Protein AF-A0A537B4H9-F1 (afdb_monomer_lite)

Sequence (78 aa):
MNLTTEHLADILIGVARAQNAVIDAMERSSPGFRNTHALPLITLAANMRAGDPRMIDLSARILMRLQGRVALDNAAVK

Foldseek 3Di:
DDADPLNLLVVLLVLLVVVLVVQVVVCVVPPPCCVPPVVVVLCVLLPVVDPDGDSSNQSSVSNVCVVVVNDDDSVVSD

Structure (mmCIF, N/CA/C/O backbone):
data_AF-A0A537B4H9-F1
#
_entry.id   AF-A0A537B4H9-F1
#
loop_
_atom_site.group_PDB
_atom_site.id
_atom_site.type_symbol
_atom_site.label_atom_id
_atom_site.label_alt_id
_atom_site.label_comp_id
_atom_site.label_asym_id
_atom_site.label_entity_id
_atom_site.label_seq_id
_atom_site.pdbx_PDB_ins_code
_atom_site.Cartn_x
_atom_site.Cartn_y
_atom_site.Cartn_z
_atom_site.occupancy
_atom_site.B_iso_or_equiv
_atom_site.auth_seq_id
_atom_site.auth_comp_id
_atom_site.auth_asym_id
_atom_site.auth_atom_id
_atom_site.pdbx_PDB_model_num
ATOM 1 N N . MET A 1 1 ? -22.770 10.652 9.991 1.00 63.91 1 MET A N 1
ATOM 2 C CA . MET A 1 1 ? -22.222 9.319 9.659 1.00 63.91 1 MET A CA 1
ATOM 3 C C . MET A 1 1 ? -21.343 8.888 10.819 1.00 63.91 1 MET A C 1
ATOM 5 O O . MET A 1 1 ? -20.492 9.680 11.199 1.00 63.91 1 MET A O 1
ATOM 9 N N . ASN A 1 2 ? -21.587 7.719 11.418 1.00 83.38 2 ASN A N 1
ATOM 10 C CA . ASN A 1 2 ? -20.782 7.211 12.533 1.00 83.38 2 ASN A CA 1
ATOM 11 C C . ASN A 1 2 ? -19.859 6.108 11.989 1.00 83.38 2 ASN A C 1
ATOM 13 O O . ASN A 1 2 ? -20.350 5.086 11.513 1.00 83.38 2 ASN A O 1
ATOM 17 N N . LEU A 1 3 ? -18.548 6.352 11.961 1.00 84.88 3 LEU A N 1
ATOM 18 C CA . LEU A 1 3 ? -17.552 5.389 11.476 1.00 84.88 3 LEU A CA 1
ATOM 19 C C . LEU A 1 3 ? -17.203 4.415 12.604 1.00 84.88 3 LEU A C 1
ATOM 21 O O . LEU A 1 3 ? -16.801 4.850 13.681 1.00 84.88 3 LEU A O 1
ATOM 25 N N . THR A 1 4 ? -17.353 3.113 12.355 1.00 92.00 4 THR A N 1
ATOM 26 C CA . THR A 1 4 ? -16.871 2.070 13.270 1.00 92.00 4 THR A CA 1
ATOM 27 C C . THR A 1 4 ? -15.405 1.758 12.977 1.00 92.00 4 THR A C 1
ATOM 29 O O . THR A 1 4 ? -14.870 2.146 11.932 1.00 92.00 4 THR A O 1
ATOM 32 N N . THR A 1 5 ? -14.746 1.043 13.886 1.00 88.19 5 THR A N 1
ATOM 33 C CA . THR A 1 5 ? -13.364 0.596 13.689 1.00 88.19 5 THR A CA 1
ATOM 34 C C . THR A 1 5 ? -13.240 -0.345 12.488 1.00 88.19 5 THR A C 1
ATOM 36 O O . THR A 1 5 ? -12.257 -0.250 11.758 1.00 88.19 5 THR A O 1
ATOM 39 N N . GLU A 1 6 ? -14.247 -1.185 12.219 1.00 88.62 6 GLU A N 1
ATOM 40 C CA . GLU A 1 6 ? -14.279 -2.039 11.024 1.00 88.62 6 GLU A CA 1
ATOM 41 C C . GLU A 1 6 ? -14.351 -1.203 9.742 1.00 88.62 6 GLU A C 1
ATOM 43 O O . GLU A 1 6 ? -13.538 -1.392 8.841 1.00 88.62 6 GLU A O 1
ATOM 48 N N . HIS A 1 7 ? -15.250 -0.213 9.684 1.00 92.00 7 HIS A N 1
ATOM 49 C CA . HIS A 1 7 ? -15.348 0.667 8.517 1.00 92.00 7 HIS A CA 1
ATOM 50 C C . HIS A 1 7 ? -14.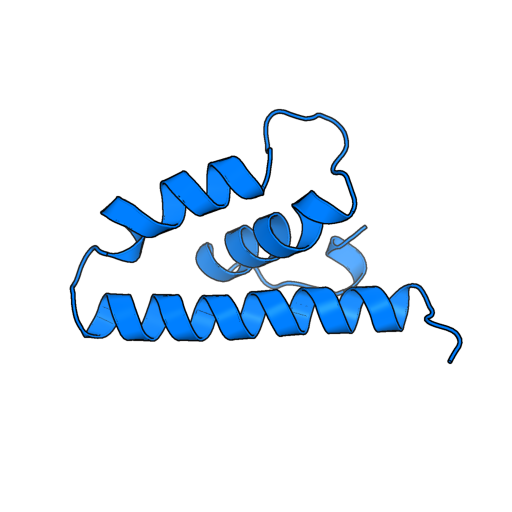058 1.465 8.287 1.00 92.00 7 HIS A C 1
ATOM 52 O O . HIS A 1 7 ? -13.660 1.684 7.143 1.00 92.00 7 HIS A O 1
ATOM 58 N N . LEU A 1 8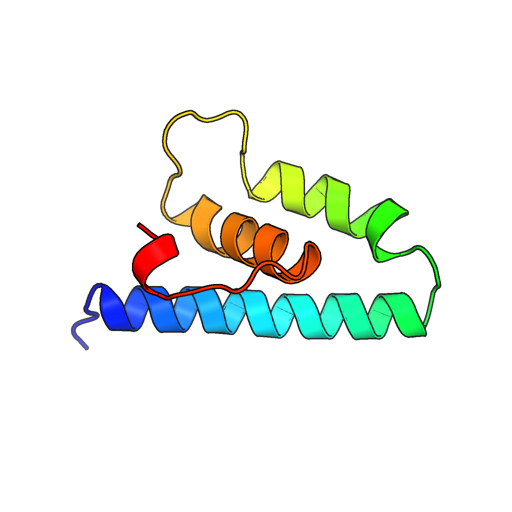 ? -13.383 1.893 9.357 1.00 90.56 8 LEU A N 1
ATOM 59 C CA . LEU A 1 8 ? -12.085 2.552 9.243 1.00 90.56 8 LEU A CA 1
ATOM 60 C C . LEU A 1 8 ? -11.018 1.600 8.682 1.00 90.56 8 LEU A C 1
ATOM 62 O O . LEU A 1 8 ? -10.259 2.001 7.799 1.00 90.56 8 LEU A O 1
ATOM 66 N N . ALA A 1 9 ? -10.970 0.353 9.155 1.00 89.19 9 ALA A N 1
ATOM 67 C CA . ALA A 1 9 ? -10.040 -0.651 8.648 1.00 89.19 9 ALA A CA 1
ATOM 68 C C . ALA A 1 9 ? -10.267 -0.921 7.152 1.00 89.19 9 ALA A C 1
ATOM 70 O O . ALA A 1 9 ? -9.313 -0.858 6.375 1.00 89.19 9 ALA A O 1
ATOM 71 N N . ASP A 1 10 ? -11.519 -1.108 6.729 1.00 92.25 10 ASP A N 1
ATOM 72 C CA . ASP A 1 10 ? -11.875 -1.324 5.323 1.00 92.25 10 ASP A CA 1
ATOM 73 C C . ASP A 1 10 ? -11.448 -0.148 4.434 1.00 92.25 10 ASP A C 1
ATOM 75 O O . ASP A 1 10 ? -10.897 -0.349 3.348 1.00 92.25 10 ASP A O 1
ATOM 79 N N . ILE A 1 11 ? -11.633 1.091 4.905 1.00 94.00 11 ILE A N 1
ATOM 80 C CA . ILE A 1 11 ? -11.190 2.294 4.188 1.00 94.00 11 ILE A CA 1
ATOM 81 C C . ILE A 1 11 ? -9.662 2.318 4.061 1.00 94.00 11 ILE A C 1
ATOM 83 O O . ILE A 1 11 ? -9.143 2.536 2.964 1.00 94.00 11 ILE A O 1
ATOM 87 N N . LEU A 1 12 ? -8.927 2.077 5.151 1.00 93.19 12 LEU A N 1
ATOM 88 C CA . LEU A 1 12 ? -7.460 2.084 5.142 1.00 93.19 12 LEU A CA 1
ATOM 89 C C . LEU A 1 12 ? -6.894 0.988 4.226 1.00 93.19 12 LEU A C 1
ATOM 91 O O . LEU A 1 12 ? -5.942 1.237 3.480 1.00 93.19 12 LEU A O 1
ATOM 95 N N . ILE A 1 13 ? -7.510 -0.195 4.224 1.00 93.12 13 ILE A N 1
ATOM 96 C CA . ILE A 1 13 ? -7.173 -1.296 3.315 1.00 93.12 13 ILE A CA 1
ATOM 97 C C . ILE A 1 13 ? -7.497 -0.921 1.867 1.00 93.12 13 ILE A C 1
ATOM 99 O O . ILE A 1 13 ? -6.677 -1.155 0.977 1.00 93.12 13 ILE A O 1
ATOM 103 N N . GLY A 1 14 ? -8.656 -0.309 1.616 1.00 94.94 14 GLY A N 1
ATOM 104 C CA . GLY A 1 14 ? -9.057 0.176 0.296 1.00 94.94 14 GLY A CA 1
ATOM 105 C C . GLY A 1 14 ? -8.058 1.178 -0.286 1.00 94.94 14 GLY A C 1
ATOM 106 O O . GLY A 1 14 ? -7.631 1.028 -1.434 1.00 94.94 14 GLY A O 1
ATOM 107 N N . VAL A 1 15 ? -7.610 2.142 0.524 1.00 95.75 15 VAL A N 1
ATOM 108 C CA . VAL A 1 15 ? -6.573 3.116 0.144 1.00 95.75 15 VAL A CA 1
ATOM 109 C C . VAL A 1 15 ? -5.255 2.414 -0.180 1.00 95.75 15 VAL A C 1
ATOM 111 O O . VAL A 1 15 ? -4.681 2.657 -1.243 1.00 95.75 15 VAL A O 1
ATOM 114 N N . ALA A 1 16 ? -4.793 1.505 0.683 1.00 95.62 16 ALA A N 1
ATOM 115 C CA . ALA A 1 16 ? -3.555 0.762 0.456 1.00 95.62 16 ALA A CA 1
ATOM 116 C C . ALA A 1 16 ? -3.623 -0.088 -0.828 1.00 95.62 16 ALA A C 1
ATOM 118 O O . ALA A 1 16 ? -2.675 -0.108 -1.612 1.00 95.62 16 ALA A O 1
ATOM 119 N N . ARG A 1 17 ? -4.759 -0.741 -1.107 1.00 94.94 17 ARG A N 1
ATOM 120 C CA . ARG A 1 17 ? -4.973 -1.496 -2.353 1.00 94.94 17 ARG A CA 1
ATOM 121 C C . ARG A 1 17 ? -4.935 -0.605 -3.594 1.00 94.94 17 ARG A C 1
ATOM 123 O O . ARG A 1 17 ? -4.326 -0.996 -4.589 1.00 94.94 17 ARG A O 1
ATOM 130 N N . ALA A 1 18 ? -5.553 0.574 -3.544 1.00 97.69 18 ALA A N 1
ATOM 131 C CA . ALA A 1 18 ? -5.521 1.527 -4.653 1.00 97.69 18 ALA A CA 1
ATOM 132 C C . ALA A 1 18 ? -4.088 2.013 -4.931 1.00 97.69 18 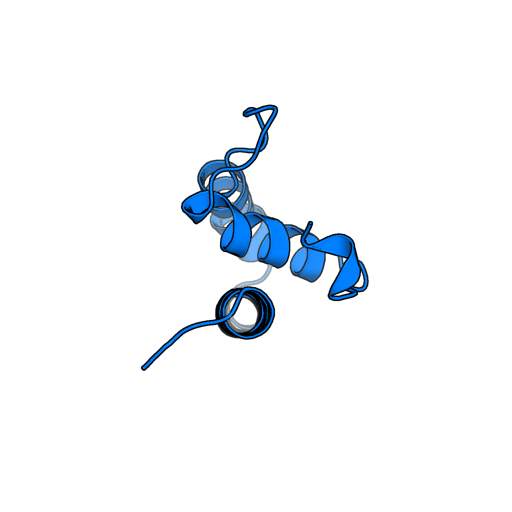ALA A C 1
ATOM 134 O O . ALA A 1 18 ? -3.643 2.015 -6.078 1.00 97.69 18 ALA A O 1
ATOM 135 N N . GLN A 1 19 ? -3.331 2.339 -3.880 1.00 96.38 19 GLN A N 1
ATOM 136 C CA . GLN A 1 19 ? -1.916 2.710 -3.991 1.00 96.38 19 GLN A CA 1
ATOM 137 C C . GLN A 1 19 ? -1.063 1.565 -4.553 1.00 96.38 19 GLN A C 1
ATOM 139 O O . GLN A 1 19 ? -0.214 1.794 -5.414 1.00 96.38 19 GLN A O 1
ATOM 144 N N . ASN A 1 20 ? -1.319 0.326 -4.123 1.00 95.44 20 ASN A N 1
ATOM 145 C CA . ASN A 1 20 ? -0.635 -0.855 -4.642 1.00 95.44 20 ASN A CA 1
ATOM 146 C C . ASN A 1 20 ? -0.844 -1.015 -6.153 1.00 95.44 20 ASN A C 1
ATOM 148 O O . ASN A 1 20 ? 0.113 -1.279 -6.873 1.00 95.44 20 ASN A O 1
ATOM 152 N N . ALA A 1 21 ? -2.070 -0.797 -6.640 1.00 96.56 21 ALA A N 1
ATOM 153 C CA . ALA A 1 21 ? -2.379 -0.860 -8.067 1.00 96.56 21 ALA A CA 1
ATOM 154 C C . ALA A 1 21 ? -1.620 0.204 -8.880 1.00 96.56 21 ALA A C 1
ATOM 156 O O . ALA A 1 21 ? -1.119 -0.096 -9.963 1.00 96.56 21 ALA A O 1
ATOM 157 N N . VAL A 1 22 ? -1.483 1.425 -8.348 1.00 97.50 22 VAL A N 1
ATOM 158 C CA . VAL A 1 22 ? -0.672 2.482 -8.976 1.00 97.50 22 VAL A CA 1
ATOM 159 C C . VAL A 1 22 ? 0.800 2.072 -9.038 1.00 97.50 22 VAL A C 1
ATOM 161 O O . VAL A 1 22 ? 1.416 2.181 -10.094 1.00 97.50 22 VAL A O 1
ATOM 164 N N . ILE A 1 23 ? 1.363 1.548 -7.946 1.00 96.25 23 ILE A N 1
ATOM 165 C CA . ILE A 1 23 ? 2.760 1.082 -7.912 1.00 96.25 23 ILE A CA 1
ATOM 166 C C . ILE A 1 23 ? 2.978 -0.071 -8.897 1.00 96.25 23 ILE A C 1
ATOM 168 O O . ILE A 1 23 ? 3.989 -0.094 -9.594 1.00 96.25 23 ILE A O 1
ATOM 172 N N . ASP A 1 24 ? 2.031 -1.004 -8.995 1.00 95.38 24 ASP A N 1
ATOM 173 C CA . ASP A 1 24 ? 2.091 -2.110 -9.952 1.00 95.38 24 ASP A CA 1
ATOM 174 C C . ASP A 1 24 ? 2.034 -1.613 -11.407 1.00 95.38 24 ASP A C 1
ATOM 176 O O . ASP A 1 24 ? 2.751 -2.135 -12.261 1.00 95.38 24 ASP A O 1
ATOM 180 N N . ALA A 1 25 ? 1.219 -0.596 -11.704 1.00 97.81 25 ALA A N 1
ATOM 181 C CA . ALA A 1 25 ? 1.187 0.034 -13.023 1.00 97.81 25 ALA A CA 1
ATOM 182 C C . ALA A 1 25 ? 2.519 0.731 -13.347 1.00 97.81 25 ALA A C 1
ATOM 184 O O . ALA A 1 25 ? 3.057 0.555 -14.442 1.00 97.81 25 ALA A O 1
ATOM 185 N N . MET A 1 26 ? 3.086 1.452 -12.375 1.00 97.62 26 MET A N 1
ATOM 186 C CA . MET A 1 26 ? 4.385 2.107 -12.523 1.00 97.62 26 MET A CA 1
ATOM 187 C C . MET A 1 26 ? 5.505 1.094 -12.760 1.00 97.62 26 MET A C 1
ATOM 189 O O . MET A 1 26 ? 6.286 1.283 -13.685 1.00 97.62 26 MET A O 1
ATOM 193 N N . GLU A 1 27 ? 5.534 -0.008 -12.008 1.00 96.25 27 GLU A N 1
ATOM 194 C CA . GLU A 1 27 ? 6.507 -1.095 -12.182 1.00 96.25 27 GLU A CA 1
ATOM 195 C C . GLU A 1 27 ? 6.453 -1.705 -13.592 1.00 96.25 27 GLU A C 1
ATOM 197 O O . GLU A 1 27 ? 7.487 -2.018 -14.173 1.00 96.25 27 GLU A O 1
ATOM 202 N N . ARG A 1 28 ? 5.254 -1.837 -14.179 1.00 95.88 28 ARG A N 1
ATOM 203 C CA . ARG A 1 28 ? 5.096 -2.309 -15.568 1.00 95.88 28 ARG A CA 1
ATOM 204 C C . ARG A 1 28 ? 5.603 -1.296 -16.591 1.00 95.88 28 ARG A C 1
ATOM 206 O O . ARG A 1 28 ? 6.109 -1.698 -17.632 1.00 95.88 28 ARG A O 1
ATOM 213 N N . SER A 1 29 ? 5.436 -0.002 -16.315 1.00 97.81 29 SER A N 1
ATOM 214 C CA . SER A 1 29 ? 5.897 1.073 -17.203 1.00 97.81 29 SER A CA 1
ATOM 215 C C . SER A 1 29 ? 7.399 1.355 -17.085 1.00 97.81 29 SER A C 1
ATOM 217 O O . SER A 1 29 ? 8.026 1.771 -18.053 1.00 97.81 29 SER A O 1
ATOM 219 N N . SER A 1 30 ? 7.971 1.125 -15.902 1.00 97.38 30 SER A N 1
ATOM 220 C CA . SER A 1 30 ? 9.360 1.401 -15.551 1.00 97.38 30 SER A CA 1
ATOM 221 C C . SER A 1 30 ? 9.850 0.326 -14.572 1.00 97.38 30 SER A C 1
ATOM 223 O O . SER A 1 30 ? 9.637 0.446 -13.358 1.00 97.38 30 SER A O 1
ATOM 225 N N . PRO A 1 31 ? 10.464 -0.759 -15.082 1.00 95.94 31 PRO A N 1
ATOM 226 C CA . PRO A 1 31 ? 10.957 -1.847 -14.246 1.00 95.94 31 PRO A CA 1
ATOM 227 C C . PRO A 1 31 ? 11.938 -1.354 -13.179 1.00 95.94 31 PRO A C 1
ATOM 229 O O . PRO A 1 31 ? 12.863 -0.594 -13.466 1.00 95.94 31 PRO A O 1
ATOM 232 N N . GLY A 1 32 ? 11.746 -1.797 -11.939 1.00 94.56 32 GLY A N 1
ATOM 233 C CA . GLY A 1 32 ? 12.527 -1.370 -10.781 1.00 94.56 32 GLY A CA 1
ATOM 234 C C . GLY A 1 32 ? 11.978 -0.136 -10.060 1.00 94.56 32 GLY A C 1
ATOM 235 O O . GLY A 1 32 ? 12.474 0.180 -8.976 1.00 94.56 32 GLY A O 1
ATOM 236 N N . PHE A 1 33 ? 10.943 0.538 -10.581 1.00 96.75 33 PHE A N 1
ATOM 237 C CA . PHE A 1 33 ? 10.353 1.723 -9.947 1.00 96.75 33 PHE A CA 1
ATOM 238 C C . PHE A 1 33 ? 9.979 1.484 -8.479 1.00 96.75 33 PHE A C 1
ATOM 240 O O . PHE A 1 33 ? 10.250 2.323 -7.613 1.00 96.75 33 PHE A O 1
ATOM 247 N N . ARG A 1 34 ? 9.390 0.323 -8.175 1.00 94.75 34 ARG A N 1
ATOM 248 C CA . ARG A 1 34 ? 8.971 -0.043 -6.820 1.00 94.75 34 ARG A CA 1
ATOM 249 C C . ARG A 1 34 ? 10.132 -0.006 -5.834 1.00 94.75 34 ARG A C 1
ATOM 251 O O . ARG A 1 34 ? 10.017 0.633 -4.794 1.00 94.75 34 ARG A O 1
ATOM 258 N N . ASN A 1 35 ? 11.228 -0.687 -6.153 1.00 93.50 35 ASN A N 1
ATOM 259 C CA . ASN A 1 35 ? 12.358 -0.841 -5.236 1.00 93.50 35 ASN A CA 1
ATOM 260 C C . ASN A 1 35 ? 13.214 0.427 -5.176 1.00 93.50 35 ASN A C 1
ATOM 262 O O . ASN A 1 35 ? 13.702 0.783 -4.107 1.00 93.50 35 ASN A O 1
ATOM 266 N N . THR A 1 36 ? 13.357 1.122 -6.305 1.00 95.56 36 THR A N 1
ATOM 267 C CA . THR A 1 36 ? 14.216 2.305 -6.420 1.00 95.56 36 THR A CA 1
ATOM 268 C C . THR A 1 36 ? 13.556 3.563 -5.855 1.00 95.56 36 THR A C 1
ATOM 270 O O . THR A 1 36 ? 14.235 4.384 -5.241 1.00 95.56 36 THR A O 1
ATOM 273 N N . HIS A 1 37 ? 12.242 3.732 -6.040 1.00 95.38 37 HIS A N 1
ATOM 274 C CA . HIS A 1 37 ? 11.553 4.990 -5.729 1.00 95.38 37 HIS A CA 1
ATOM 275 C C . HIS A 1 37 ? 10.444 4.836 -4.690 1.00 95.38 37 HIS A C 1
ATOM 277 O O . HIS A 1 37 ? 10.397 5.597 -3.725 1.00 95.38 37 HIS A O 1
ATOM 283 N N . ALA A 1 38 ? 9.545 3.864 -4.860 1.00 94.50 38 ALA A N 1
ATOM 284 C CA . ALA A 1 38 ? 8.351 3.780 -4.021 1.00 94.50 38 ALA A CA 1
ATOM 285 C C . ALA A 1 38 ? 8.656 3.255 -2.607 1.00 94.50 38 ALA A C 1
ATOM 287 O O . ALA A 1 38 ? 8.251 3.863 -1.617 1.00 94.50 38 ALA A O 1
ATOM 288 N N . LEU A 1 39 ? 9.385 2.142 -2.494 1.00 93.06 39 LEU A N 1
ATOM 289 C CA . LEU A 1 39 ? 9.612 1.444 -1.227 1.00 93.06 39 LEU A CA 1
ATOM 290 C C . LEU A 1 39 ? 10.302 2.314 -0.153 1.00 93.06 39 LEU A C 1
ATOM 292 O O . LEU A 1 39 ? 9.835 2.282 0.992 1.00 93.06 39 LEU A O 1
ATOM 296 N N . PRO A 1 40 ? 11.337 3.127 -0.459 1.00 92.69 40 PRO A N 1
ATOM 297 C CA . PRO A 1 40 ? 11.933 4.029 0.530 1.00 92.69 40 PRO A CA 1
ATOM 298 C C . PRO A 1 40 ? 10.930 5.046 1.093 1.00 92.69 40 PRO A C 1
ATOM 300 O O . PRO A 1 40 ? 10.884 5.270 2.304 1.00 92.69 40 PRO A O 1
ATOM 303 N N . LEU A 1 41 ? 10.081 5.618 0.232 1.00 95.06 41 LEU A N 1
ATOM 304 C CA . LEU A 1 41 ? 9.077 6.612 0.623 1.00 95.06 41 LEU A CA 1
ATOM 305 C C . LEU A 1 41 ? 7.938 5.984 1.432 1.00 95.06 41 LEU A C 1
ATOM 307 O O . LEU A 1 41 ? 7.499 6.555 2.429 1.00 95.06 41 LEU A O 1
ATOM 311 N N . ILE A 1 42 ? 7.502 4.781 1.053 1.00 94.50 42 ILE A N 1
ATOM 312 C CA . ILE A 1 42 ? 6.497 4.022 1.806 1.00 94.50 42 ILE A CA 1
ATOM 313 C C . ILE A 1 42 ? 7.040 3.652 3.189 1.00 94.50 42 ILE A C 1
ATOM 315 O O . ILE A 1 42 ? 6.328 3.795 4.177 1.00 94.50 42 ILE A O 1
ATOM 319 N N . THR A 1 43 ? 8.306 3.234 3.284 1.00 91.81 43 THR A N 1
ATOM 320 C CA . THR A 1 43 ? 8.948 2.895 4.566 1.00 91.81 43 THR A CA 1
ATOM 321 C C . THR A 1 43 ? 9.011 4.105 5.498 1.00 91.81 43 THR A C 1
ATOM 323 O O . THR A 1 43 ? 8.761 3.976 6.698 1.00 91.81 43 THR A O 1
ATOM 326 N N . LEU A 1 44 ? 9.307 5.287 4.947 1.00 93.00 44 LEU A N 1
ATOM 327 C CA . LEU A 1 44 ? 9.284 6.543 5.692 1.00 93.00 44 LEU A CA 1
ATOM 328 C C . LEU A 1 44 ? 7.869 6.867 6.197 1.00 93.00 44 LEU A C 1
ATOM 330 O O . LEU A 1 44 ? 7.698 7.138 7.383 1.00 93.00 44 LEU A O 1
ATOM 334 N N . ALA A 1 45 ? 6.860 6.781 5.326 1.00 93.50 45 ALA A N 1
ATOM 335 C CA . ALA A 1 45 ? 5.464 7.039 5.682 1.00 93.50 45 ALA A CA 1
ATOM 336 C C . ALA A 1 45 ? 4.907 6.031 6.702 1.00 93.50 45 ALA A C 1
ATOM 338 O O . ALA A 1 45 ? 4.117 6.392 7.566 1.00 93.50 45 ALA A O 1
ATOM 339 N N . ALA A 1 46 ? 5.352 4.775 6.638 1.00 92.19 46 ALA A N 1
ATOM 340 C CA . ALA A 1 46 ? 4.988 3.733 7.591 1.00 92.19 46 ALA A CA 1
ATOM 341 C C . ALA A 1 46 ? 5.597 3.958 8.983 1.00 92.19 46 ALA A C 1
ATOM 343 O O . ALA A 1 46 ? 5.167 3.320 9.945 1.00 92.19 46 ALA A O 1
ATOM 344 N N . ASN A 1 47 ? 6.601 4.835 9.109 1.00 92.69 47 ASN A N 1
ATOM 345 C CA . ASN A 1 47 ? 7.246 5.177 10.372 1.00 92.69 47 ASN A CA 1
ATOM 346 C C . ASN A 1 47 ? 7.606 3.931 11.208 1.00 92.69 47 ASN A C 1
ATOM 348 O O . ASN A 1 47 ? 7.316 3.851 12.400 1.00 92.69 47 ASN A O 1
ATOM 352 N N . MET A 1 48 ? 8.204 2.915 10.573 1.00 83.50 48 MET A N 1
ATOM 353 C CA . MET A 1 48 ? 8.458 1.593 11.183 1.00 83.50 48 MET A CA 1
ATOM 354 C C . MET A 1 48 ? 9.380 1.632 12.412 1.00 83.50 48 MET A C 1
ATOM 356 O O . MET A 1 48 ? 9.487 0.646 13.133 1.00 83.50 48 MET A O 1
ATOM 360 N N . ARG A 1 49 ? 10.051 2.764 12.655 1.00 84.62 49 ARG A N 1
ATOM 361 C CA . ARG A 1 49 ? 10.888 2.993 13.840 1.00 84.62 49 ARG A CA 1
ATOM 362 C C . ARG A 1 49 ? 10.071 3.318 15.091 1.00 84.62 49 ARG A C 1
ATOM 364 O O . ARG A 1 49 ? 10.582 3.146 16.192 1.00 84.62 49 ARG A O 1
ATOM 371 N N . ALA A 1 50 ? 8.838 3.801 14.938 1.00 83.75 50 ALA A N 1
ATOM 372 C CA . ALA A 1 50 ? 7.943 4.004 16.068 1.00 83.75 50 ALA A CA 1
ATOM 373 C C . ALA A 1 50 ? 7.433 2.650 16.572 1.00 83.75 50 ALA A C 1
ATOM 375 O O . ALA A 1 50 ? 6.899 1.858 15.788 1.00 83.75 50 ALA A O 1
ATOM 376 N N . GLY A 1 51 ? 7.606 2.414 17.878 1.00 78.69 51 GLY A N 1
ATOM 377 C CA . GLY A 1 51 ? 7.183 1.180 18.541 1.00 78.69 51 GLY A CA 1
ATOM 378 C C . GLY A 1 51 ? 5.675 0.949 18.467 1.00 78.69 51 GLY A C 1
ATOM 379 O O . GLY A 1 51 ? 5.258 -0.187 18.279 1.00 78.69 51 GLY A O 1
ATOM 380 N N . ASP A 1 52 ? 4.885 2.025 18.521 1.00 85.06 52 ASP A N 1
ATOM 381 C CA . ASP A 1 52 ? 3.430 1.975 18.377 1.00 85.06 52 ASP A CA 1
ATOM 382 C C . ASP A 1 52 ? 2.989 2.816 17.159 1.00 85.06 52 ASP A C 1
ATOM 384 O O . ASP A 1 52 ? 3.309 4.013 17.098 1.00 85.06 52 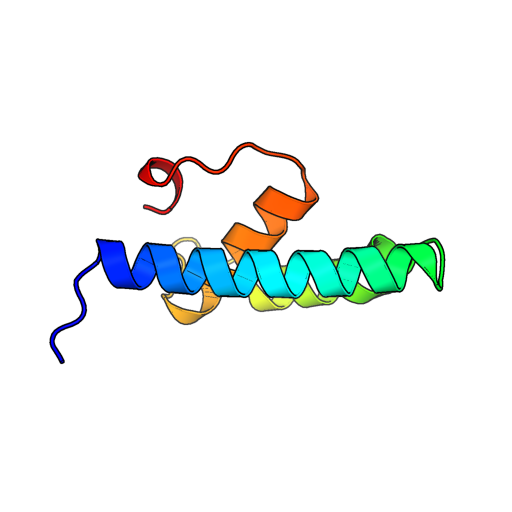ASP A O 1
ATOM 388 N N . PRO A 1 53 ? 2.350 2.221 16.132 1.00 82.19 53 PRO A N 1
ATOM 389 C CA . PRO A 1 53 ? 1.874 2.957 14.965 1.00 82.19 53 PRO A CA 1
ATOM 390 C C . PRO A 1 53 ? 0.777 3.957 15.321 1.00 82.19 53 PRO A C 1
ATOM 392 O O . PRO A 1 53 ? -0.224 3.623 15.948 1.00 82.19 53 PRO A O 1
ATOM 395 N N . ARG A 1 54 ? 0.887 5.182 14.802 1.00 89.81 54 ARG A N 1
ATOM 396 C CA . ARG A 1 54 ? -0.240 6.119 14.829 1.00 89.81 54 ARG A CA 1
ATOM 397 C C . ARG A 1 54 ? -1.209 5.773 13.707 1.00 89.81 54 ARG A C 1
ATOM 399 O O . ARG A 1 54 ? -0.823 5.212 12.683 1.00 89.81 54 ARG A O 1
ATOM 406 N N . MET A 1 55 ? -2.452 6.230 13.837 1.00 88.75 55 MET A N 1
ATOM 407 C CA . MET A 1 55 ? -3.499 5.998 12.834 1.00 88.75 55 MET A CA 1
ATOM 408 C C . MET A 1 55 ? -3.099 6.447 11.417 1.00 88.75 55 MET A C 1
ATOM 410 O O . MET A 1 55 ? -3.449 5.794 10.439 1.00 88.75 55 MET A O 1
ATOM 414 N N . ILE A 1 56 ? -2.314 7.524 11.305 1.00 90.88 56 ILE A N 1
ATOM 415 C CA . ILE A 1 56 ? -1.819 8.036 10.017 1.00 90.88 56 ILE A CA 1
ATOM 416 C C . ILE A 1 56 ? -0.748 7.147 9.366 1.00 90.88 56 ILE A C 1
ATOM 418 O O . ILE A 1 56 ? -0.553 7.226 8.158 1.00 90.88 56 ILE A O 1
ATOM 422 N N . ASP A 1 57 ? -0.085 6.288 10.143 1.00 92.56 57 ASP A N 1
ATOM 423 C CA . ASP A 1 57 ? 0.981 5.404 9.670 1.00 92.56 57 ASP A CA 1
ATOM 424 C C . ASP A 1 57 ? 0.400 4.064 9.134 1.00 92.56 57 ASP A C 1
ATOM 426 O O . ASP A 1 57 ? 1.070 3.319 8.413 1.00 92.56 57 ASP A O 1
ATOM 430 N N . LEU A 1 58 ? -0.862 3.743 9.471 1.00 92.06 58 LEU A N 1
ATOM 431 C CA . LEU A 1 58 ? -1.474 2.426 9.244 1.00 92.06 58 LEU A CA 1
ATOM 432 C C . LEU A 1 58 ? -1.631 2.060 7.765 1.00 92.06 58 LEU A C 1
ATOM 434 O O . LEU A 1 58 ? -1.293 0.941 7.383 1.00 92.06 58 LEU A O 1
ATOM 438 N N . SER A 1 59 ? -2.103 2.973 6.913 1.00 94.88 59 SER A N 1
ATOM 439 C CA . SER A 1 59 ? -2.302 2.675 5.483 1.00 94.88 59 SER A CA 1
ATOM 440 C C . SER A 1 59 ? -0.985 2.323 4.785 1.00 94.88 59 SER A C 1
ATOM 442 O O . SER A 1 59 ? -0.930 1.363 4.017 1.00 94.88 59 SER A O 1
ATOM 444 N N . ALA A 1 60 ? 0.101 3.029 5.113 1.00 94.75 60 ALA A N 1
ATOM 445 C CA . ALA A 1 60 ? 1.434 2.743 4.595 1.00 94.75 60 ALA A CA 1
ATOM 446 C C . ALA A 1 60 ? 1.966 1.389 5.097 1.00 94.75 60 ALA A C 1
ATOM 448 O O . ALA A 1 60 ? 2.548 0.630 4.323 1.00 94.75 60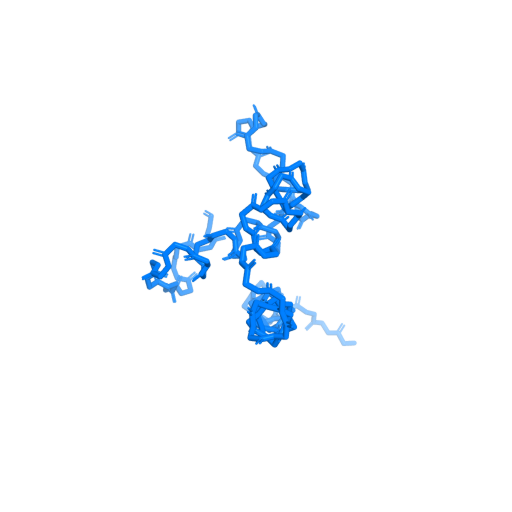 ALA A O 1
ATOM 449 N N . ARG A 1 61 ? 1.714 1.030 6.363 1.00 92.12 61 ARG A N 1
ATOM 450 C CA . ARG A 1 61 ? 2.075 -0.291 6.915 1.00 92.12 61 ARG A CA 1
ATOM 451 C C . ARG A 1 61 ? 1.294 -1.434 6.258 1.00 92.12 61 ARG A C 1
ATOM 453 O O . ARG A 1 61 ? 1.878 -2.472 5.944 1.00 92.12 61 ARG A O 1
ATOM 460 N N . ILE A 1 62 ? 0.001 -1.240 5.993 1.00 93.44 62 ILE A N 1
ATOM 461 C CA . ILE A 1 62 ? -0.824 -2.181 5.218 1.00 93.44 62 ILE A CA 1
ATOM 462 C C . ILE A 1 62 ? -0.258 -2.317 3.800 1.00 93.44 62 ILE A C 1
ATOM 464 O O . ILE A 1 62 ? -0.052 -3.433 3.323 1.00 93.44 62 ILE A O 1
ATOM 468 N N . LEU A 1 63 ? 0.071 -1.200 3.144 1.00 94.38 63 LEU A N 1
ATOM 469 C CA . LEU A 1 63 ? 0.680 -1.205 1.816 1.00 94.38 63 LEU A CA 1
ATOM 470 C C . LEU A 1 63 ? 2.002 -1.988 1.794 1.00 94.38 63 LEU A C 1
ATOM 472 O O . LEU A 1 63 ? 2.202 -2.796 0.893 1.00 94.38 63 LEU A O 1
ATOM 476 N N . MET A 1 64 ? 2.877 -1.833 2.794 1.00 90.94 64 MET A N 1
ATOM 477 C CA . MET A 1 64 ? 4.112 -2.629 2.882 1.00 90.94 64 MET A CA 1
ATOM 478 C C . MET A 1 64 ? 3.836 -4.139 2.926 1.00 90.94 64 MET A C 1
ATOM 480 O O . MET A 1 64 ? 4.541 -4.909 2.272 1.00 90.94 64 MET A O 1
ATOM 484 N N . ARG A 1 65 ? 2.793 -4.576 3.643 1.00 88.38 65 ARG A N 1
ATOM 485 C CA . ARG A 1 65 ? 2.391 -5.993 3.678 1.00 88.38 65 ARG A CA 1
ATOM 486 C C . ARG A 1 65 ? 1.882 -6.482 2.320 1.00 88.38 65 ARG A C 1
ATOM 488 O O . ARG A 1 65 ? 2.287 -7.561 1.887 1.00 88.38 65 ARG A O 1
ATOM 495 N N . LEU A 1 66 ? 1.080 -5.672 1.618 1.00 88.69 66 LEU A N 1
ATOM 496 C CA . LEU A 1 66 ? 0.637 -5.967 0.246 1.00 88.69 66 LEU A CA 1
ATOM 497 C C . LEU A 1 66 ? 1.828 -6.124 -0.711 1.00 88.69 66 LEU A C 1
ATOM 499 O O . LEU A 1 66 ? 1.868 -7.062 -1.507 1.00 88.69 66 LEU A O 1
ATOM 503 N N . GLN A 1 67 ? 2.828 -5.247 -0.594 1.00 84.19 67 GLN A N 1
ATOM 504 C CA . GLN A 1 67 ? 4.040 -5.275 -1.420 1.00 84.19 67 GLN A CA 1
ATOM 505 C C . GLN A 1 67 ? 4.895 -6.524 -1.162 1.00 84.19 67 GLN A C 1
ATOM 507 O O . GLN A 1 67 ? 5.468 -7.077 -2.100 1.00 84.19 67 GLN A O 1
ATOM 512 N N . GLY A 1 68 ? 4.927 -7.011 0.083 1.00 78.12 68 GLY A N 1
ATOM 513 C CA . GLY A 1 68 ? 5.562 -8.278 0.458 1.00 78.12 68 GLY A CA 1
ATOM 514 C C . GLY A 1 68 ? 4.754 -9.531 0.104 1.00 78.12 68 GLY A C 1
ATOM 515 O O . GLY A 1 68 ? 5.196 -10.631 0.424 1.00 78.12 68 GLY A O 1
ATOM 516 N N . ARG A 1 69 ? 3.575 -9.386 -0.527 1.00 62.38 69 ARG A N 1
ATOM 517 C CA . ARG A 1 69 ? 2.609 -10.473 -0.790 1.00 62.38 69 ARG A CA 1
ATOM 518 C C . ARG A 1 69 ? 2.209 -11.252 0.468 1.00 62.38 69 ARG A C 1
ATOM 520 O O . ARG A 1 69 ? 1.854 -12.426 0.388 1.00 62.38 69 ARG A O 1
ATOM 527 N N . VAL A 1 70 ? 2.257 -10.606 1.630 1.00 59.72 70 VAL A N 1
ATOM 528 C CA . VAL A 1 70 ? 1.763 -11.192 2.876 1.00 59.72 70 VAL A CA 1
ATOM 529 C C . VAL A 1 70 ? 0.244 -11.059 2.871 1.00 59.72 70 VAL A C 1
ATOM 531 O O . VAL A 1 70 ? -0.279 -9.968 2.636 1.00 59.72 70 VAL A O 1
ATOM 534 N N . ALA A 1 71 ? -0.471 -12.162 3.104 1.00 52.09 71 ALA A N 1
ATOM 535 C CA . ALA A 1 71 ? -1.924 -12.131 3.220 1.00 52.09 71 ALA A CA 1
ATOM 536 C C . ALA A 1 71 ? -2.330 -11.179 4.360 1.00 52.09 71 ALA A C 1
ATOM 538 O O . ALA A 1 71 ? -1.894 -11.337 5.500 1.00 52.09 71 ALA A O 1
ATOM 539 N N . LEU A 1 72 ? -3.136 -10.168 4.040 1.00 56.78 72 LEU A N 1
ATOM 540 C CA . LEU A 1 72 ? -3.740 -9.278 5.025 1.00 56.78 72 LEU A CA 1
ATOM 541 C C . LEU A 1 72 ? -5.071 -9.882 5.454 1.00 56.78 72 LEU A C 1
ATOM 543 O O . LEU A 1 72 ? -6.042 -9.831 4.706 1.00 56.78 72 LEU A O 1
ATOM 547 N N . ASP A 1 73 ? -5.095 -10.454 6.652 1.00 53.41 73 ASP A N 1
ATOM 548 C CA . ASP A 1 73 ? -6.340 -10.685 7.375 1.00 53.41 73 ASP A CA 1
ATOM 549 C C . ASP A 1 73 ? -6.708 -9.396 8.133 1.00 53.41 73 ASP A C 1
ATOM 551 O O . ASP A 1 73 ? -5.825 -8.734 8.690 1.00 53.41 73 ASP A O 1
ATOM 555 N N . ASN A 1 74 ? -7.993 -9.037 8.179 1.00 52.31 74 ASN A N 1
ATOM 556 C CA . ASN A 1 74 ? -8.500 -7.902 8.962 1.00 52.31 74 ASN A CA 1
ATOM 557 C C . ASN A 1 74 ? -8.076 -8.006 10.437 1.00 52.31 74 ASN A C 1
ATOM 559 O O . ASN A 1 74 ? -7.823 -6.993 11.088 1.00 52.31 74 ASN A O 1
ATOM 563 N N . ALA A 1 75 ? -7.905 -9.229 10.950 1.00 55.84 75 ALA A N 1
ATOM 564 C CA . ALA A 1 75 ? -7.384 -9.479 12.292 1.00 55.84 75 ALA A CA 1
ATOM 565 C C . ALA A 1 75 ? -5.932 -8.999 12.506 1.00 55.84 75 ALA A C 1
ATOM 567 O O . ALA A 1 75 ? -5.545 -8.721 13.639 1.00 55.84 75 ALA A O 1
ATOM 568 N N . ALA A 1 76 ? -5.132 -8.875 11.441 1.00 50.78 76 ALA A N 1
ATOM 569 C CA . ALA A 1 76 ? -3.721 -8.494 11.506 1.00 50.78 76 ALA A CA 1
ATOM 570 C C . ALA A 1 76 ? -3.491 -6.971 11.493 1.00 50.78 76 ALA A C 1
ATOM 572 O O . ALA A 1 76 ? -2.348 -6.529 11.624 1.00 50.78 76 ALA A O 1
ATOM 573 N N . VAL A 1 77 ? -4.539 -6.163 11.292 1.00 50.25 77 VAL A N 1
ATOM 574 C CA . VAL A 1 77 ? -4.473 -4.684 11.255 1.00 50.25 77 VAL A CA 1
ATOM 575 C C . VAL A 1 77 ? -4.624 -4.059 12.658 1.00 50.25 77 VAL A C 1
ATOM 577 O O . VAL A 1 77 ? -4.667 -2.840 12.784 1.00 50.25 77 VAL A O 1
ATOM 580 N N . LYS A 1 78 ? -4.661 -4.878 13.715 1.00 44.22 78 LYS A N 1
ATOM 581 C CA . LYS A 1 78 ? -4.639 -4.415 15.109 1.00 44.22 78 LYS A CA 1
ATOM 582 C C . LYS A 1 78 ? -3.261 -3.935 15.545 1.00 44.22 78 LYS A C 1
ATOM 584 O O . LYS A 1 78 ? -2.264 -4.596 15.173 1.00 44.22 78 LYS A O 1
#

Radius of gyration: 13.15 Å; chains: 1; bounding box: 36×22×36 Å

Secondary structure (DSSP, 8-state):
----HHHHHHHHHHHHHHHHHHHHHHHHHS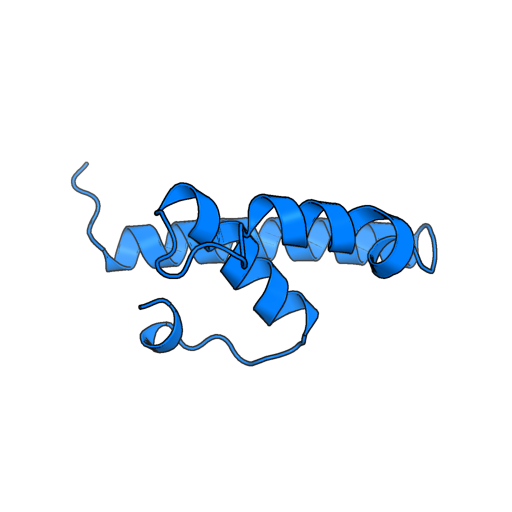TTHIIIIIHHHHHHHTTTTSSS--GGGHHHHHHHHHHTT----GGGG-

pLDDT: mean 86.84, std 13.88, range [44.22, 97.81]